Protein AF-A0A938P6G5-F1 (afdb_monomer_lite)

Radius of gyration: 14.57 Å; chains: 1; bounding box: 35×14×46 Å

Foldseek 3Di:
DVVVVVVVVVVVVVVVVVVVVVPLPDQQNQLVVQLVCQLVVQLVVQLVPDDDPCSVVRSRVRNVVRNVVSNVRRVVVNVPD

Sequence (81 aa):
MQHTTRFITASACLGMAVFSGCATLDGHEGAVVGTAVGVAGGAAVGSAVAGKGNRGTGAVVGAVIGGVAGGVVGDQLHDKK

Secondary structure (DSSP, 8-state):
-HHHHHHHHHHHHHHHHHHHHTT--SSSHHHHHHHHHHHHHHHHHHHHHS-TT-HHHHHHHHHHHHHHHHHHHHHHHHTT-

pLDDT: mean 70.86, std 13.52, range [45.31, 90.0]

Structure (mmCIF, N/CA/C/O backbone):
data_AF-A0A938P6G5-F1
#
_entry.id   AF-A0A938P6G5-F1
#
loop_
_atom_site.group_PDB
_atom_site.id
_atom_site.type_symbol
_atom_site.label_atom_id
_atom_site.label_alt_id
_atom_site.label_comp_id
_atom_site.label_asym_id
_atom_site.label_entity_id
_atom_site.label_seq_id
_atom_site.pdbx_PDB_ins_code
_atom_site.Cartn_x
_atom_site.Cartn_y
_atom_site.Cartn_z
_atom_site.occupancy
_atom_site.B_iso_or_equiv
_atom_site.auth_seq_id
_atom_site.auth_comp_id
_atom_site.auth_asym_id
_atom_site.auth_atom_id
_atom_site.pdbx_PDB_model_num
ATOM 1 N N . MET A 1 1 ? -3.374 2.040 25.748 1.00 45.78 1 MET A N 1
ATO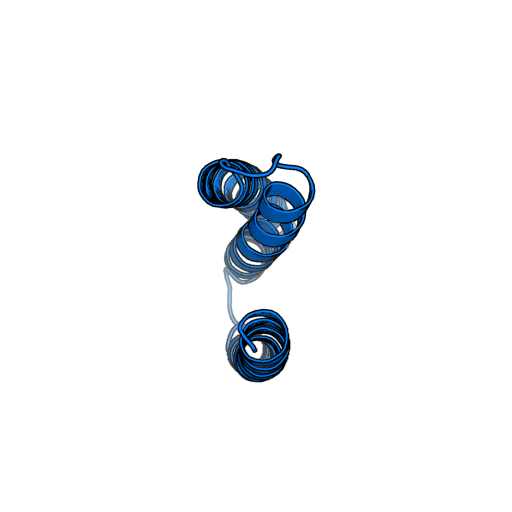M 2 C CA . MET A 1 1 ? -2.201 1.166 25.501 1.00 45.78 1 MET A CA 1
ATOM 3 C C . MET A 1 1 ? -2.079 0.635 24.061 1.00 45.78 1 MET A C 1
ATOM 5 O O . MET A 1 1 ? -0.980 0.294 23.670 1.00 45.78 1 MET A O 1
ATOM 9 N N . GLN A 1 2 ? -3.129 0.626 23.221 1.00 46.78 2 GLN A N 1
ATOM 10 C CA . GLN A 1 2 ? -3.037 0.148 21.821 1.00 46.78 2 GLN A CA 1
ATOM 11 C C . GLN A 1 2 ? -2.411 1.142 20.814 1.00 46.78 2 GLN A C 1
ATOM 13 O O . GLN A 1 2 ? -2.163 0.779 19.669 1.00 46.78 2 GLN A O 1
ATOM 18 N N . HIS A 1 3 ? -2.183 2.402 21.204 1.00 45.31 3 HIS A N 1
ATOM 19 C CA . HIS A 1 3 ? -1.644 3.452 20.322 1.00 45.31 3 HIS A CA 1
ATOM 20 C C . HIS A 1 3 ? -0.104 3.488 20.326 1.00 45.31 3 HIS A C 1
ATOM 22 O O . HIS A 1 3 ? 0.514 3.704 19.289 1.00 45.31 3 HIS A O 1
ATOM 28 N N . THR A 1 4 ? 0.515 3.199 21.475 1.00 48.38 4 THR A N 1
ATOM 29 C CA . THR A 1 4 ? 1.972 3.134 21.660 1.00 48.38 4 THR A CA 1
ATOM 30 C C . THR A 1 4 ? 2.589 1.913 20.981 1.00 48.38 4 THR A C 1
ATOM 32 O O . THR A 1 4 ? 3.612 2.048 20.320 1.00 48.38 4 THR A O 1
ATOM 35 N N . THR A 1 5 ? 1.931 0.747 21.026 1.00 52.75 5 THR A N 1
ATOM 36 C CA . THR A 1 5 ? 2.391 -0.454 20.303 1.00 52.75 5 THR A CA 1
ATOM 37 C C . THR A 1 5 ? 2.413 -0.234 18.785 1.00 52.75 5 THR A C 1
ATOM 39 O O . THR A 1 5 ? 3.359 -0.645 18.129 1.00 52.75 5 THR A O 1
ATOM 42 N N . ARG A 1 6 ? 1.432 0.496 18.221 1.00 55.31 6 ARG A N 1
ATOM 43 C CA . ARG A 1 6 ? 1.377 0.813 16.777 1.00 55.31 6 ARG A CA 1
ATOM 44 C C . ARG A 1 6 ? 2.478 1.780 16.336 1.00 55.31 6 ARG A C 1
ATOM 46 O O . ARG A 1 6 ? 3.000 1.627 15.238 1.00 55.31 6 ARG A O 1
ATOM 53 N N . PHE A 1 7 ? 2.848 2.734 17.191 1.00 52.25 7 PHE A N 1
ATOM 54 C CA . PHE A 1 7 ? 3.966 3.650 16.940 1.00 52.25 7 PHE A CA 1
ATOM 55 C C . PHE A 1 7 ? 5.322 2.929 16.962 1.00 52.25 7 PHE A C 1
ATOM 57 O O . PHE A 1 7 ? 6.179 3.193 16.122 1.00 52.25 7 PHE A O 1
ATOM 64 N N . ILE A 1 8 ? 5.495 1.974 17.881 1.00 57.00 8 ILE A N 1
ATOM 65 C CA . ILE A 1 8 ? 6.728 1.186 18.009 1.00 57.00 8 ILE A CA 1
ATOM 66 C C . ILE A 1 8 ? 6.884 0.207 16.835 1.00 57.00 8 ILE A C 1
ATOM 68 O O . ILE A 1 8 ? 7.968 0.119 16.261 1.00 57.00 8 ILE A O 1
ATOM 72 N N . THR A 1 9 ? 5.809 -0.470 16.408 1.00 60.53 9 THR A N 1
ATOM 73 C CA . THR A 1 9 ? 5.853 -1.358 15.230 1.00 60.53 9 THR A CA 1
ATOM 74 C C . THR A 1 9 ? 6.146 -0.587 13.940 1.00 60.53 9 THR A C 1
ATOM 76 O O . THR A 1 9 ? 6.933 -1.057 13.127 1.00 60.53 9 THR A O 1
ATOM 79 N N . ALA A 1 10 ? 5.591 0.619 13.766 1.00 61.06 10 ALA A N 1
ATOM 80 C CA . ALA A 1 10 ? 5.870 1.453 12.593 1.00 61.06 10 ALA A CA 1
ATOM 81 C C . ALA A 1 10 ? 7.350 1.872 12.501 1.00 61.06 10 ALA A C 1
ATOM 83 O O . ALA A 1 10 ? 7.937 1.808 11.424 1.00 61.06 10 ALA A O 1
ATOM 84 N N . SER A 1 11 ? 7.966 2.238 13.631 1.00 62.12 11 SER A N 1
ATOM 85 C CA . SER A 1 11 ? 9.386 2.617 13.690 1.00 62.12 11 SER A CA 1
ATOM 86 C C . SER A 1 11 ? 10.322 1.428 13.409 1.00 62.12 11 SER A C 1
ATOM 88 O O . SER A 1 11 ? 11.293 1.555 12.665 1.00 62.12 11 SER A O 1
ATOM 90 N N . ALA A 1 12 ? 9.990 0.237 13.921 1.00 58.56 12 ALA A N 1
ATOM 91 C CA . ALA A 1 12 ? 10.764 -0.983 13.672 1.00 58.56 12 ALA A CA 1
ATOM 92 C C . ALA A 1 12 ? 10.653 -1.481 12.216 1.00 58.56 12 ALA A C 1
ATOM 94 O O . ALA A 1 12 ? 11.655 -1.886 11.625 1.00 58.56 12 ALA A O 1
ATOM 95 N N . CYS A 1 13 ? 9.463 -1.403 11.607 1.00 58.62 13 CYS A N 1
ATOM 96 C CA . CYS A 1 13 ? 9.268 -1.749 10.195 1.00 58.62 13 CYS A CA 1
ATOM 97 C C . CYS A 1 13 ? 10.032 -0.807 9.254 1.00 58.62 13 CYS A C 1
ATOM 99 O O . CYS A 1 13 ? 10.530 -1.250 8.220 1.00 58.62 13 CYS A O 1
ATOM 101 N N . LEU A 1 14 ? 10.170 0.471 9.626 1.00 61.75 14 LEU A N 1
ATOM 102 C CA . LEU A 1 14 ? 10.926 1.447 8.846 1.00 61.75 14 LEU A CA 1
ATOM 103 C C . LEU A 1 14 ? 12.425 1.103 8.809 1.00 61.75 14 LEU A C 1
ATOM 105 O O . LEU A 1 14 ? 13.044 1.202 7.756 1.00 61.75 14 LEU A O 1
ATOM 109 N N . GLY A 1 15 ? 12.990 0.615 9.919 1.00 60.69 15 GLY A N 1
ATOM 110 C CA . GLY A 1 15 ? 14.389 0.173 9.982 1.00 60.69 15 GLY A CA 1
ATOM 111 C C . GLY A 1 15 ? 14.700 -1.044 9.099 1.00 60.69 15 GLY A C 1
ATOM 112 O O . GLY A 1 15 ? 15.752 -1.090 8.466 1.00 60.69 15 GLY A O 1
ATOM 113 N N . MET A 1 16 ? 13.776 -2.006 8.991 1.00 54.69 16 MET A N 1
ATOM 114 C CA . MET A 1 16 ? 13.943 -3.179 8.114 1.00 54.69 16 MET A CA 1
ATOM 115 C C . MET A 1 16 ? 13.773 -2.843 6.625 1.00 54.69 16 MET A C 1
ATOM 117 O O . MET A 1 16 ? 14.442 -3.444 5.783 1.00 54.69 16 MET A O 1
ATOM 121 N N . ALA A 1 17 ? 12.934 -1.857 6.290 1.00 59.75 17 ALA A N 1
ATOM 122 C CA . ALA A 1 17 ? 12.744 -1.409 4.909 1.00 59.75 17 ALA A CA 1
ATOM 123 C C . ALA A 1 17 ? 14.016 -0.768 4.322 1.00 59.75 17 ALA A C 1
ATOM 125 O O . ALA A 1 17 ? 14.332 -0.985 3.153 1.00 59.75 17 ALA A O 1
ATOM 126 N N . VAL A 1 18 ? 14.791 -0.052 5.147 1.00 60.22 18 VAL A N 1
ATOM 127 C CA . VAL A 1 18 ? 16.076 0.540 4.731 1.00 60.22 18 VAL A CA 1
ATOM 128 C C . VAL A 1 18 ? 17.104 -0.543 4.377 1.00 60.22 18 VAL A C 1
ATOM 130 O O . VAL A 1 18 ? 17.887 -0.361 3.449 1.00 60.22 18 VAL A O 1
ATOM 133 N N . PHE A 1 19 ? 17.067 -1.704 5.043 1.00 53.91 19 PHE A N 1
ATOM 134 C CA . PHE A 1 19 ? 17.997 -2.805 4.765 1.00 53.91 19 PHE A CA 1
ATOM 135 C C . PHE A 1 19 ? 17.683 -3.538 3.443 1.00 53.91 19 PHE A C 1
ATOM 137 O O . PHE A 1 19 ? 18.606 -3.942 2.743 1.00 53.91 19 PHE A O 1
ATOM 144 N N . SER A 1 20 ? 16.404 -3.648 3.046 1.00 58.06 20 SER A N 1
ATOM 145 C CA . SER A 1 20 ? 16.016 -4.171 1.715 1.00 58.06 20 SER A CA 1
ATOM 146 C C . SER A 1 20 ? 16.356 -3.218 0.564 1.00 58.06 20 SER A C 1
ATOM 148 O O . SER A 1 20 ? 16.641 -3.675 -0.540 1.00 58.06 20 SER A O 1
ATOM 150 N N . GLY A 1 21 ? 16.392 -1.906 0.818 1.00 53.69 21 GLY A N 1
ATOM 151 C CA . GLY A 1 21 ? 16.839 -0.917 -0.168 1.00 53.69 21 GLY A CA 1
ATOM 152 C C . GLY A 1 21 ? 18.330 -1.010 -0.515 1.00 53.69 21 GLY A C 1
ATOM 153 O O . GLY A 1 21 ? 18.733 -0.544 -1.572 1.00 53.69 21 GLY A O 1
ATOM 154 N N . CYS A 1 22 ? 19.152 -1.633 0.336 1.00 57.34 22 CYS A N 1
ATOM 155 C CA . CYS A 1 22 ? 20.596 -1.759 0.104 1.00 57.34 22 CYS A CA 1
ATOM 156 C C . CYS A 1 22 ? 20.964 -2.962 -0.793 1.00 57.34 22 CYS A C 1
ATOM 158 O O . CYS A 1 22 ? 22.055 -2.995 -1.349 1.00 57.34 22 CYS A O 1
ATOM 160 N N . ALA A 1 23 ? 20.067 -3.947 -0.947 1.00 51.91 23 ALA A N 1
ATOM 161 C CA . ALA A 1 23 ? 20.272 -5.128 -1.799 1.00 51.91 23 ALA A CA 1
ATOM 162 C C . ALA A 1 23 ? 19.568 -5.032 -3.167 1.00 51.91 23 ALA A C 1
ATOM 164 O O . ALA A 1 23 ? 19.837 -5.837 -4.054 1.00 51.91 23 ALA A O 1
ATOM 165 N N . THR A 1 24 ? 18.671 -4.058 -3.354 1.00 55.16 24 THR A N 1
ATOM 166 C CA . THR A 1 24 ? 17.994 -3.808 -4.634 1.00 55.16 24 THR A CA 1
ATOM 167 C C . THR A 1 24 ? 18.875 -2.917 -5.508 1.00 55.16 24 THR A C 1
ATOM 169 O O . THR A 1 24 ? 18.587 -1.750 -5.718 1.00 55.16 24 THR A O 1
ATOM 172 N N . LEU A 1 25 ? 20.006 -3.458 -5.947 1.00 53.09 25 LEU A N 1
ATOM 173 C CA . LEU A 1 25 ? 20.968 -2.784 -6.818 1.00 53.09 25 LEU A CA 1
ATOM 174 C C . LEU A 1 25 ? 21.363 -3.728 -7.962 1.00 53.09 25 LEU A C 1
ATOM 176 O O . LEU A 1 25 ? 22.538 -4.030 -8.094 1.00 53.09 25 LEU A O 1
ATOM 180 N N . ASP A 1 26 ? 20.402 -4.278 -8.718 1.00 47.91 26 ASP A N 1
ATOM 181 C CA . ASP A 1 26 ? 20.700 -4.802 -10.061 1.00 47.91 26 ASP A CA 1
ATOM 182 C C . ASP A 1 26 ? 19.437 -4.973 -10.940 1.00 47.91 26 ASP A C 1
ATOM 184 O O . ASP A 1 26 ? 18.510 -5.731 -10.633 1.00 47.91 26 ASP A O 1
ATOM 188 N N . GLY A 1 27 ? 19.404 -4.271 -12.075 1.00 56.56 27 GLY A N 1
ATOM 189 C CA . GLY A 1 27 ? 18.501 -4.529 -13.200 1.00 56.56 27 GLY A CA 1
ATOM 190 C C . GLY A 1 27 ? 17.093 -3.962 -13.035 1.00 56.56 27 GLY A C 1
ATOM 191 O O . GLY A 1 27 ? 16.807 -2.908 -13.581 1.00 56.56 27 GLY A O 1
ATOM 192 N N . HIS A 1 28 ? 16.200 -4.615 -12.293 1.00 59.75 28 HIS A N 1
ATOM 193 C CA . HIS A 1 28 ? 14.750 -4.313 -12.274 1.00 59.75 28 HIS A CA 1
ATOM 194 C C . HIS A 1 28 ? 14.303 -3.409 -11.111 1.00 59.75 28 HIS A C 1
ATOM 196 O O . HIS A 1 28 ? 13.141 -3.398 -10.694 1.00 59.75 28 HIS A O 1
ATOM 202 N N . GLU A 1 29 ? 15.243 -2.640 -10.574 1.00 67.56 29 GLU A N 1
ATOM 203 C CA . GLU A 1 29 ? 15.097 -1.887 -9.329 1.00 67.56 29 GLU A CA 1
ATOM 204 C C . GLU A 1 29 ? 14.004 -0.827 -9.412 1.00 67.56 29 GLU A C 1
ATOM 206 O O . GLU A 1 29 ? 13.271 -0.645 -8.451 1.00 67.56 29 GLU A O 1
ATOM 211 N N . GLY A 1 30 ? 13.839 -0.162 -10.559 1.00 68.44 30 GLY A N 1
ATOM 212 C CA . GLY A 1 30 ? 12.835 0.889 -10.718 1.00 68.44 30 GLY A CA 1
ATOM 213 C C . GLY A 1 30 ? 11.430 0.375 -10.408 1.00 68.44 30 GLY A C 1
ATOM 214 O O . GLY A 1 30 ? 10.741 0.941 -9.560 1.00 68.44 30 GLY A O 1
ATOM 215 N N . ALA A 1 31 ? 11.020 -0.721 -11.053 1.00 74.75 31 ALA A N 1
ATOM 216 C CA . ALA A 1 31 ? 9.703 -1.334 -10.873 1.00 74.75 31 ALA A CA 1
ATOM 217 C C . ALA A 1 31 ? 9.537 -1.924 -9.469 1.00 74.75 31 ALA A C 1
ATOM 219 O O . ALA A 1 31 ? 8.504 -1.725 -8.829 1.00 74.75 31 ALA A O 1
ATOM 220 N N . VAL A 1 32 ? 10.556 -2.609 -8.950 1.00 79.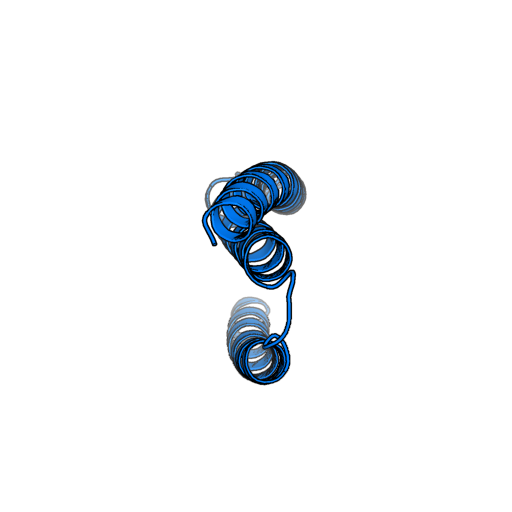12 32 VAL A N 1
ATOM 221 C CA . VAL A 1 32 ? 10.498 -3.247 -7.624 1.00 79.12 32 VAL A CA 1
ATOM 222 C C . VAL A 1 32 ? 10.483 -2.208 -6.498 1.00 79.12 32 VAL A C 1
ATOM 224 O O . VAL A 1 32 ? 9.675 -2.297 -5.576 1.00 79.12 32 VAL A O 1
ATOM 227 N N . VAL A 1 33 ? 11.314 -1.172 -6.582 1.00 77.38 33 VAL A N 1
ATOM 228 C CA . VAL A 1 33 ? 11.339 -0.073 -5.608 1.00 77.38 33 VAL A CA 1
ATOM 229 C C . VAL A 1 33 ? 10.082 0.775 -5.741 1.00 77.38 33 VAL A C 1
ATOM 231 O O . VAL A 1 33 ? 9.461 1.111 -4.736 1.00 77.38 33 VAL A O 1
ATOM 234 N N . GLY A 1 34 ? 9.662 1.081 -6.967 1.00 75.75 34 GLY A N 1
ATOM 235 C CA . GLY A 1 34 ? 8.451 1.843 -7.235 1.00 75.75 34 GLY A CA 1
ATOM 236 C C . GLY A 1 34 ? 7.207 1.139 -6.697 1.00 75.75 34 GLY A C 1
ATOM 237 O O . GLY A 1 34 ? 6.439 1.751 -5.955 1.00 75.75 34 GLY A O 1
ATOM 238 N N . THR A 1 35 ? 7.035 -0.157 -6.982 1.00 83.12 35 THR A N 1
ATOM 239 C CA . THR A 1 35 ? 5.952 -0.968 -6.395 1.00 83.12 35 THR A CA 1
ATOM 240 C C . THR A 1 35 ? 6.048 -0.994 -4.872 1.00 83.12 35 THR A C 1
ATOM 242 O O . THR A 1 35 ? 5.049 -0.730 -4.211 1.00 83.12 35 THR A O 1
ATOM 245 N N . ALA A 1 36 ? 7.220 -1.260 -4.288 1.00 80.88 36 ALA A N 1
ATOM 246 C CA . ALA A 1 36 ? 7.376 -1.361 -2.837 1.00 80.88 36 ALA A CA 1
ATOM 247 C C . ALA A 1 36 ? 7.045 -0.043 -2.114 1.00 80.88 36 ALA A C 1
ATOM 249 O O . ALA A 1 36 ? 6.275 -0.034 -1.149 1.00 80.88 36 ALA A O 1
ATOM 250 N N . VAL A 1 37 ? 7.575 1.080 -2.604 1.00 80.56 37 VAL A N 1
ATOM 251 C CA . VAL A 1 37 ? 7.314 2.419 -2.054 1.00 80.56 37 VAL A CA 1
ATOM 252 C C . VAL A 1 37 ? 5.863 2.828 -2.295 1.00 80.56 37 VAL A C 1
ATOM 254 O O . VAL A 1 37 ? 5.223 3.383 -1.403 1.00 80.56 37 V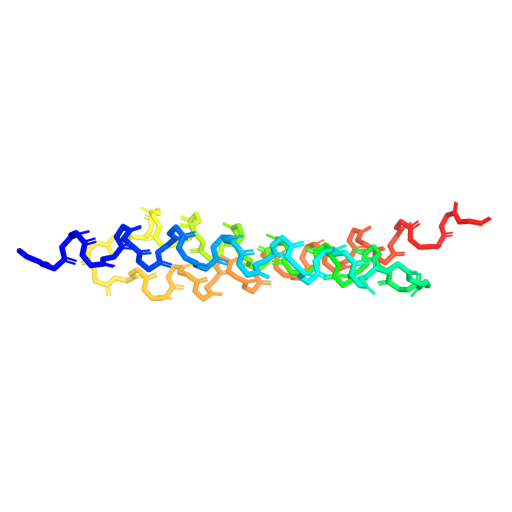AL A O 1
ATOM 257 N N . GLY A 1 38 ? 5.314 2.509 -3.464 1.00 80.94 38 GLY A N 1
ATOM 258 C CA . GLY A 1 38 ? 3.926 2.776 -3.811 1.00 80.94 38 GLY A CA 1
ATOM 259 C C . GLY A 1 38 ? 2.934 1.987 -2.955 1.00 80.94 38 GLY A C 1
ATOM 260 O O . GLY A 1 38 ? 1.982 2.566 -2.435 1.00 80.94 38 GLY A O 1
ATOM 261 N N . VAL A 1 39 ? 3.179 0.695 -2.731 1.00 85.06 39 VAL A N 1
ATOM 262 C CA . VAL A 1 39 ? 2.382 -0.154 -1.832 1.00 85.06 39 VAL A CA 1
ATOM 263 C C . VAL A 1 39 ? 2.455 0.377 -0.405 1.00 85.06 39 VAL A C 1
ATOM 265 O O . VAL A 1 39 ? 1.418 0.564 0.231 1.00 85.06 39 VAL A O 1
ATOM 268 N N . ALA A 1 40 ? 3.657 0.653 0.104 1.00 82.88 40 ALA A N 1
ATOM 269 C CA . ALA A 1 40 ? 3.845 1.106 1.480 1.00 82.88 40 ALA A CA 1
ATOM 270 C C . ALA A 1 40 ? 3.243 2.502 1.720 1.00 82.88 40 ALA A C 1
ATOM 272 O O . ALA A 1 40 ? 2.490 2.703 2.677 1.00 82.88 40 ALA A O 1
ATOM 273 N N . GLY A 1 41 ? 3.529 3.454 0.830 1.00 82.25 41 GLY A N 1
ATOM 274 C CA . GLY A 1 41 ? 3.005 4.818 0.892 1.00 82.25 41 GLY A CA 1
ATOM 275 C C . GLY A 1 41 ? 1.495 4.861 0.672 1.00 82.25 41 GLY A C 1
ATOM 276 O O . GLY A 1 41 ? 0.770 5.495 1.439 1.00 82.25 41 GLY A O 1
ATOM 277 N N . GLY A 1 42 ? 1.002 4.113 -0.312 1.00 82.38 42 GLY A N 1
ATOM 278 C CA . GLY A 1 42 ? -0.419 3.976 -0.598 1.00 82.38 42 GLY A CA 1
ATOM 279 C C . GLY A 1 42 ? -1.187 3.335 0.555 1.00 82.38 42 GLY A C 1
ATOM 280 O O . GLY A 1 42 ? -2.238 3.841 0.942 1.00 82.38 42 GLY A O 1
ATOM 281 N N . ALA A 1 43 ? -0.646 2.288 1.181 1.00 83.62 43 ALA A N 1
ATOM 282 C CA . ALA A 1 43 ? -1.249 1.675 2.361 1.00 83.62 43 ALA A CA 1
ATOM 283 C C . ALA A 1 43 ? -1.301 2.637 3.553 1.00 83.62 43 ALA A C 1
ATOM 285 O O . ALA A 1 43 ? -2.325 2.730 4.237 1.00 83.62 43 ALA A O 1
ATOM 286 N N . ALA A 1 44 ? -0.215 3.374 3.795 1.00 83.69 44 ALA A N 1
ATOM 287 C CA . ALA A 1 44 ? -0.140 4.346 4.877 1.00 83.69 44 ALA A CA 1
ATOM 288 C C . ALA A 1 44 ? -1.186 5.455 4.691 1.00 83.69 44 ALA A C 1
ATOM 290 O O . ALA A 1 44 ? -2.019 5.664 5.576 1.00 83.69 44 ALA A O 1
ATOM 291 N N . VAL A 1 45 ? -1.210 6.092 3.517 1.00 85.56 45 VAL A N 1
ATOM 292 C CA . VAL A 1 45 ? -2.151 7.176 3.196 1.00 85.56 45 VAL A CA 1
ATOM 293 C C . VAL A 1 45 ? -3.588 6.661 3.156 1.00 85.56 45 VAL A C 1
ATOM 295 O O . VAL A 1 45 ? -4.475 7.246 3.774 1.00 85.56 45 VAL A O 1
ATOM 298 N N . GLY A 1 46 ? -3.829 5.526 2.505 1.00 79.88 46 GLY A N 1
ATOM 299 C CA . GLY A 1 46 ? -5.156 4.932 2.398 1.00 79.88 46 GLY A CA 1
ATOM 300 C C . GLY A 1 46 ? -5.734 4.531 3.757 1.00 79.88 46 GLY A C 1
ATOM 301 O O . GLY A 1 46 ? -6.914 4.756 4.025 1.00 79.88 46 GLY A O 1
ATOM 302 N N . SER A 1 47 ? -4.904 4.018 4.669 1.00 82.06 47 SER A N 1
ATOM 303 C CA . SER A 1 47 ? -5.329 3.709 6.040 1.00 82.06 47 SER A CA 1
ATOM 304 C C . SER A 1 47 ? -5.581 4.952 6.903 1.00 82.06 47 SER A C 1
ATOM 306 O O . SER A 1 47 ? -6.392 4.889 7.832 1.00 82.06 47 SER A O 1
ATOM 308 N N . ALA A 1 48 ? -4.902 6.065 6.604 1.00 82.62 48 ALA A N 1
ATOM 309 C CA . ALA A 1 48 ? -5.045 7.339 7.304 1.00 82.62 48 ALA A CA 1
ATOM 310 C C . ALA A 1 48 ? -6.285 8.122 6.850 1.00 82.62 48 ALA A C 1
ATOM 312 O O . ALA A 1 48 ? -6.964 8.720 7.684 1.00 82.62 48 ALA A O 1
ATOM 313 N N . VAL A 1 49 ? -6.596 8.090 5.551 1.00 82.88 49 VAL A N 1
ATOM 314 C CA . VAL A 1 49 ? -7.761 8.772 4.962 1.00 82.88 49 VAL A CA 1
ATOM 315 C C . VAL A 1 49 ? -9.048 7.966 5.166 1.00 82.88 49 VAL A C 1
ATOM 317 O O . VAL A 1 49 ? -10.132 8.540 5.271 1.00 82.88 49 VAL A O 1
ATOM 320 N N . ALA A 1 50 ? -8.965 6.637 5.273 1.00 80.00 50 ALA A N 1
ATOM 321 C CA . ALA A 1 50 ? -10.149 5.825 5.518 1.00 80.00 50 ALA A CA 1
ATOM 322 C C . ALA A 1 50 ? -10.722 6.007 6.938 1.00 80.00 50 ALA A C 1
ATOM 324 O O . ALA A 1 50 ? -10.018 5.953 7.951 1.00 80.00 50 ALA A O 1
ATOM 325 N N . GLY A 1 51 ? -12.047 6.177 7.002 1.00 76.56 51 GLY A N 1
ATOM 326 C CA . GLY A 1 51 ? -12.803 6.412 8.234 1.00 76.56 51 GLY A CA 1
ATOM 327 C C . GLY A 1 51 ? -12.711 5.283 9.272 1.00 76.56 51 GLY A C 1
ATOM 328 O O . GLY A 1 51 ? -12.267 4.162 8.996 1.00 76.56 51 GLY A O 1
ATOM 329 N N . LYS A 1 52 ? -13.141 5.580 10.509 1.00 72.00 52 LYS A N 1
ATOM 330 C CA . LYS A 1 52 ? -13.100 4.660 11.660 1.00 72.00 52 LYS A CA 1
ATOM 331 C C . LYS A 1 52 ? -13.963 3.415 11.381 1.00 72.00 52 LYS A C 1
ATOM 333 O O . LYS A 1 52 ? -15.167 3.441 11.572 1.00 72.00 52 LYS A O 1
ATOM 338 N N . GLY A 1 53 ? -13.326 2.339 10.925 1.00 79.44 53 GLY A N 1
ATOM 339 C CA . GLY A 1 53 ? -13.982 1.082 10.536 1.00 79.44 53 GLY A CA 1
ATOM 340 C C . GLY A 1 53 ? -13.414 0.493 9.244 1.00 79.44 53 GLY A C 1
ATOM 341 O O . GLY A 1 53 ? -13.259 -0.717 9.144 1.00 79.44 53 GLY A O 1
ATOM 342 N N . ASN A 1 54 ? -12.950 1.350 8.327 1.00 82.88 54 ASN A N 1
ATOM 343 C CA . ASN A 1 54 ? -12.493 0.945 6.993 1.00 82.88 54 ASN A CA 1
ATOM 344 C C . ASN A 1 54 ? -10.997 1.176 6.759 1.00 82.88 54 ASN A C 1
ATOM 346 O O . ASN A 1 54 ? -10.545 1.142 5.622 1.00 82.88 54 ASN A O 1
ATOM 350 N N . ARG A 1 55 ? -10.192 1.379 7.810 1.00 82.38 55 ARG A N 1
ATOM 351 C CA . ARG A 1 55 ? -8.740 1.602 7.659 1.00 82.38 55 ARG A CA 1
ATOM 352 C C . ARG A 1 55 ? -8.021 0.462 6.946 1.00 82.38 55 ARG A C 1
ATOM 354 O O . ARG A 1 55 ? -7.093 0.727 6.197 1.00 82.38 55 ARG A O 1
ATOM 361 N N . GLY A 1 56 ? -8.455 -0.783 7.160 1.00 82.81 56 GLY A N 1
ATOM 362 C CA . GLY A 1 56 ? -7.930 -1.945 6.437 1.00 82.81 56 GLY A CA 1
ATOM 363 C C . GLY A 1 56 ? -8.271 -1.885 4.949 1.00 82.81 56 GLY A C 1
ATOM 364 O O . GLY A 1 56 ? -7.388 -2.018 4.113 1.00 82.81 56 GLY A O 1
ATOM 365 N N . THR A 1 57 ? -9.525 -1.576 4.616 1.00 86.69 57 THR A N 1
ATOM 366 C CA . THR A 1 57 ? -9.970 -1.373 3.231 1.00 86.69 57 THR A CA 1
ATOM 367 C C . THR A 1 57 ? -9.227 -0.218 2.567 1.00 86.69 57 THR A C 1
ATOM 369 O O . THR A 1 57 ? -8.754 -0.361 1.448 1.00 86.69 57 THR A O 1
ATOM 372 N N . GLY A 1 58 ? -9.054 0.902 3.271 1.00 81.12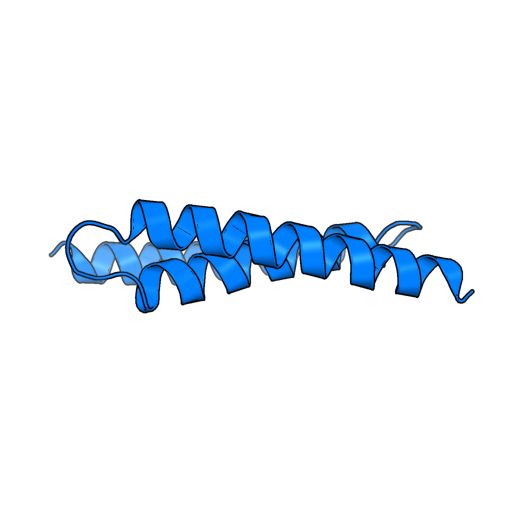 58 GLY A N 1
ATOM 373 C CA . GLY A 1 58 ? -8.280 2.042 2.793 1.00 81.12 58 GLY A CA 1
ATOM 374 C C . GLY A 1 58 ? -6.816 1.696 2.558 1.00 81.12 58 GLY A C 1
ATOM 375 O O . GLY A 1 58 ? -6.269 2.064 1.526 1.00 81.12 58 GLY A O 1
ATOM 376 N N . ALA A 1 59 ? -6.203 0.934 3.468 1.00 87.31 59 ALA A N 1
ATOM 377 C CA . ALA A 1 59 ? -4.838 0.451 3.305 1.00 87.31 59 ALA A CA 1
ATOM 378 C C . ALA A 1 59 ? -4.699 -0.428 2.060 1.00 87.31 59 ALA A C 1
ATOM 380 O O . ALA A 1 59 ? -3.788 -0.222 1.274 1.00 87.31 59 ALA A O 1
ATOM 381 N N . VAL A 1 60 ? -5.606 -1.386 1.858 1.00 88.94 60 VAL A N 1
ATOM 382 C CA . VAL A 1 60 ? -5.553 -2.311 0.717 1.00 88.94 60 VAL A CA 1
ATOM 383 C C . VAL A 1 60 ? -5.792 -1.572 -0.596 1.00 88.94 60 VAL A C 1
ATOM 385 O O . VAL A 1 60 ? -5.046 -1.766 -1.548 1.00 88.94 60 VAL A O 1
ATOM 388 N N . VAL A 1 61 ? -6.780 -0.679 -0.649 1.00 89.06 61 VAL A N 1
ATOM 389 C CA . VAL A 1 61 ? -7.060 0.115 -1.854 1.00 89.06 61 VAL A CA 1
ATOM 390 C C . VAL A 1 61 ? -5.878 1.026 -2.184 1.00 89.06 61 VAL A C 1
ATOM 392 O O . VAL A 1 61 ? -5.418 1.051 -3.323 1.00 89.06 61 VAL A O 1
ATOM 395 N N . GLY A 1 62 ? -5.340 1.725 -1.185 1.00 82.38 62 GLY A N 1
ATOM 396 C CA . GLY A 1 62 ? -4.167 2.570 -1.368 1.00 82.38 62 GLY A CA 1
ATOM 397 C C . GLY A 1 62 ? -2.922 1.770 -1.755 1.00 82.38 62 GLY A C 1
ATOM 398 O O . GLY A 1 62 ? -2.194 2.191 -2.646 1.00 82.38 62 GLY A O 1
ATOM 399 N N . ALA A 1 63 ? -2.712 0.595 -1.159 1.00 86.12 63 ALA A N 1
ATOM 400 C CA . ALA A 1 63 ?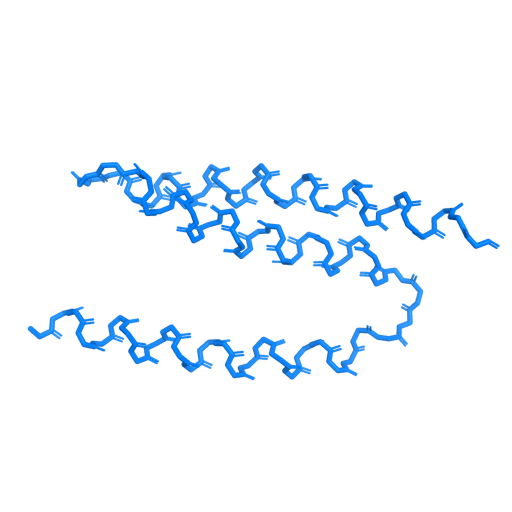 -1.623 -0.320 -1.489 1.00 86.12 63 ALA A CA 1
ATOM 401 C C . ALA A 1 63 ? -1.692 -0.803 -2.939 1.00 86.12 63 ALA A C 1
ATOM 403 O O . ALA A 1 63 ? -0.684 -0.796 -3.635 1.00 86.12 63 ALA A O 1
ATOM 404 N N . VAL A 1 64 ? -2.876 -1.208 -3.401 1.00 90.00 64 VAL A N 1
ATOM 405 C CA . VAL A 1 64 ? -3.077 -1.702 -4.768 1.00 90.00 64 VAL A CA 1
ATOM 406 C C . VAL A 1 64 ? -2.846 -0.578 -5.776 1.00 90.00 64 VAL A C 1
ATOM 408 O O . VAL A 1 64 ? -2.076 -0.755 -6.714 1.00 90.00 64 VAL A O 1
ATOM 411 N N . ILE A 1 65 ? -3.448 0.596 -5.562 1.00 89.19 65 ILE A N 1
ATOM 412 C CA . ILE A 1 65 ? -3.291 1.739 -6.475 1.00 89.19 65 ILE A CA 1
ATOM 413 C C . ILE A 1 65 ? -1.839 2.226 -6.483 1.00 89.19 65 ILE A C 1
ATOM 415 O O . ILE A 1 65 ? -1.254 2.409 -7.549 1.00 89.19 65 ILE A O 1
ATOM 419 N N . GLY A 1 66 ? -1.245 2.406 -5.303 1.00 82.56 66 GLY A N 1
ATOM 420 C CA . GLY A 1 66 ? 0.133 2.859 -5.166 1.00 82.56 66 GLY A CA 1
ATOM 421 C C . GLY A 1 66 ? 1.133 1.845 -5.718 1.00 82.56 66 GLY A C 1
ATOM 422 O O . GLY A 1 66 ? 2.075 2.238 -6.395 1.00 82.56 66 GLY A O 1
ATOM 423 N N . GLY A 1 67 ? 0.902 0.549 -5.507 1.00 83.94 67 GLY A N 1
ATOM 424 C CA . GLY A 1 67 ? 1.733 -0.521 -6.049 1.00 83.94 67 GLY A CA 1
ATOM 425 C C . GLY A 1 67 ? 1.698 -0.587 -7.567 1.00 83.94 67 GLY A C 1
ATOM 426 O O . GLY A 1 67 ? 2.751 -0.615 -8.193 1.00 83.94 67 GLY A O 1
ATOM 427 N N . VAL A 1 68 ? 0.510 -0.535 -8.173 1.00 86.44 68 VAL A N 1
ATOM 428 C CA . VAL A 1 68 ? 0.376 -0.525 -9.638 1.00 86.44 68 VAL A CA 1
ATOM 429 C C . VAL A 1 68 ? 1.021 0.729 -10.231 1.00 86.44 68 VAL A C 1
ATOM 431 O O . VAL A 1 68 ? 1.821 0.622 -11.157 1.00 86.44 68 VAL A O 1
ATOM 434 N N . ALA A 1 69 ? 0.740 1.910 -9.671 1.00 85.06 69 ALA A N 1
ATOM 435 C CA . ALA A 1 69 ? 1.319 3.165 -10.151 1.00 85.06 69 ALA A CA 1
ATOM 436 C C . ALA A 1 69 ? 2.850 3.182 -10.019 1.00 85.06 69 ALA A C 1
ATOM 438 O O . ALA A 1 69 ? 3.554 3.545 -10.959 1.00 85.06 69 ALA A O 1
ATOM 439 N N . GLY A 1 70 ? 3.370 2.747 -8.873 1.00 77.88 70 GLY A N 1
ATOM 440 C CA . GLY A 1 70 ? 4.801 2.675 -8.621 1.00 77.88 70 GLY A CA 1
ATOM 441 C C . GLY A 1 70 ? 5.516 1.641 -9.491 1.00 77.88 70 GLY A C 1
ATOM 442 O O . GLY A 1 70 ? 6.617 1.907 -9.963 1.00 77.88 70 GLY A O 1
ATOM 443 N N . GLY A 1 71 ? 4.881 0.501 -9.768 1.00 81.12 71 GLY A N 1
ATOM 444 C CA . GLY A 1 71 ? 5.424 -0.511 -10.673 1.00 81.12 71 GLY A CA 1
ATOM 445 C C . GLY A 1 71 ? 5.523 -0.032 -12.110 1.00 81.12 71 GLY A C 1
ATOM 446 O O . GLY A 1 71 ? 6.579 -0.171 -12.715 1.00 81.12 71 GLY A O 1
ATOM 447 N N . VAL A 1 72 ? 4.472 0.610 -12.625 1.00 82.44 72 VAL A N 1
ATOM 448 C CA . VAL A 1 72 ? 4.463 1.151 -13.994 1.00 82.44 72 VAL A CA 1
ATOM 449 C C . VAL A 1 72 ? 5.503 2.260 -14.164 1.00 82.44 72 VAL A C 1
ATOM 451 O O . VAL A 1 72 ? 6.253 2.256 -15.136 1.00 82.44 72 VAL A O 1
ATOM 454 N N . VAL A 1 73 ? 5.586 3.202 -13.218 1.00 79.31 73 VAL A N 1
ATOM 455 C CA . VAL A 1 73 ? 6.593 4.281 -13.265 1.00 79.31 73 VAL A CA 1
ATOM 456 C C . VAL A 1 73 ? 8.006 3.712 -13.165 1.00 79.31 73 VAL A C 1
ATOM 458 O O . VAL A 1 73 ? 8.919 4.174 -13.844 1.00 79.31 73 VAL A O 1
ATOM 461 N N . GLY A 1 74 ? 8.183 2.692 -12.337 1.00 70.88 74 GLY A N 1
ATOM 462 C CA . GLY A 1 74 ? 9.451 2.015 -12.173 1.00 70.88 74 GLY A CA 1
ATOM 463 C C . GLY A 1 74 ? 9.916 1.217 -13.392 1.00 70.88 74 GLY A C 1
ATOM 464 O O . GLY A 1 74 ? 11.110 1.193 -13.681 1.00 70.88 74 GLY A O 1
ATOM 465 N N . ASP A 1 75 ? 8.984 0.611 -14.122 1.00 76.50 75 ASP A N 1
ATOM 466 C CA . ASP A 1 75 ? 9.239 -0.089 -15.385 1.00 76.50 75 ASP A CA 1
ATOM 467 C C . ASP A 1 75 ? 9.679 0.909 -16.476 1.00 76.50 75 ASP A C 1
ATOM 469 O O . ASP A 1 75 ? 10.723 0.757 -17.104 1.00 76.50 75 ASP A O 1
ATOM 473 N N . GLN A 1 76 ? 8.993 2.055 -16.566 1.00 72.50 76 GLN A N 1
ATOM 474 C CA . GLN A 1 76 ? 9.358 3.160 -17.466 1.00 72.50 76 GLN A CA 1
ATOM 475 C C . GLN A 1 76 ? 10.737 3.779 -17.166 1.00 72.50 76 GLN A C 1
ATOM 477 O O . GLN A 1 76 ? 11.372 4.329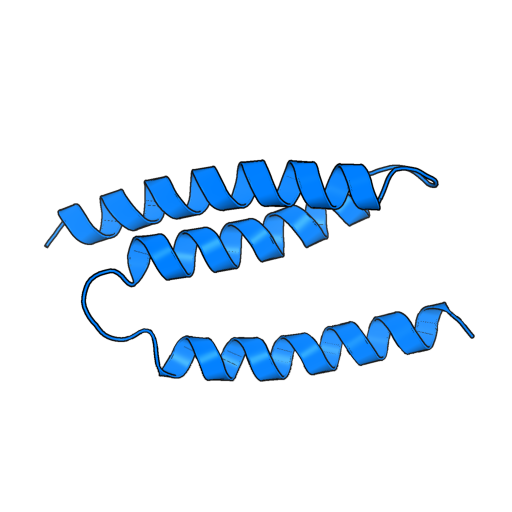 -18.065 1.00 72.50 76 GLN A O 1
ATOM 482 N N . LEU A 1 77 ? 11.193 3.732 -15.910 1.00 67.19 77 LEU A N 1
ATOM 483 C CA . LEU A 1 77 ? 12.532 4.183 -15.510 1.00 67.19 77 LEU A CA 1
ATOM 484 C C . LEU A 1 77 ? 13.623 3.182 -15.913 1.00 67.19 77 LEU A C 1
ATOM 486 O O . LEU A 1 77 ? 14.754 3.592 -16.167 1.00 67.19 77 LEU A O 1
ATOM 490 N N . HIS A 1 78 ? 13.288 1.893 -15.978 1.00 63.62 78 HIS A N 1
ATOM 491 C CA . HIS A 1 78 ? 14.194 0.848 -16.447 1.00 63.62 78 HIS A CA 1
ATOM 492 C C . HIS A 1 78 ? 14.393 0.915 -17.967 1.00 63.62 78 HIS A C 1
ATOM 494 O O . HIS A 1 78 ? 15.521 0.813 -18.443 1.00 63.62 78 HIS A O 1
ATOM 500 N N . ASP A 1 79 ? 13.320 1.194 -18.708 1.00 61.72 79 ASP A N 1
ATOM 501 C CA . ASP A 1 79 ? 13.299 1.255 -20.178 1.00 61.72 79 ASP A CA 1
ATOM 502 C C . ASP A 1 79 ? 13.981 2.511 -20.776 1.00 61.72 79 ASP A C 1
ATOM 504 O O . ASP A 1 79 ? 14.015 2.696 -21.992 1.00 61.72 79 ASP A O 1
ATOM 508 N N . LYS A 1 80 ? 14.515 3.417 -19.940 1.00 54.03 80 LYS A N 1
ATOM 509 C CA . LYS A 1 80 ? 15.262 4.620 -20.368 1.00 54.03 80 LYS A CA 1
ATOM 510 C C . LYS A 1 80 ? 16.778 4.547 -20.111 1.00 54.03 80 LYS A C 1
ATOM 512 O O . LYS A 1 80 ? 17.400 5.590 -19.893 1.00 54.03 80 LYS A O 1
ATOM 517 N N . LYS A 1 81 ? 17.368 3.349 -20.138 1.00 47.34 81 LYS A N 1
ATOM 518 C CA . LYS A 1 81 ? 18.824 3.149 -20.295 1.00 47.34 81 LYS A CA 1
ATOM 519 C C . LYS A 1 81 ? 19.184 2.885 -21.753 1.00 47.34 81 LYS A C 1
ATOM 521 O O . LYS A 1 81 ? 20.313 3.270 -22.124 1.00 47.34 81 LYS A O 1
#